Protein AF-A0A0B0D482-F1 (afdb_monomer_lite)

pLDDT: mean 84.82, std 7.69, range [61.62, 93.75]

Foldseek 3Di:
DVVVVVVVLQVLLQVLLVVLQVVCVVQPAPLNLVSQLLSLCSRPVRVNSNVLCVVPVRVCSVCVPDDPPDDPVNVVVSVVSQLVSLLSVLLVVLVVVLVVVVDDDPNHSVVSSVVSSVVSSLVSQLVSQLSRVCVVCVPCPSVSSSVVSND

Secondary structure (DSSP, 8-state):
-HHHHHHHHHHHHHHHHHHHHHHHHHS--SSTTHHHHHHHHHHHHTHHHHHHIIIIIHHHHH-TTS-----HHHHHHHHHHHHHHHHHHHHHHHHHHHHHHT--BTTBHHHHHHHHHHHHHHHHHHHHHHHHHGGG-GGGHHHHHHHHHH-

Structure (mmCIF, N/CA/C/O backbone):
data_AF-A0A0B0D482-F1
#
_entry.id   AF-A0A0B0D482-F1
#
loop_
_atom_site.group_PDB
_atom_site.id
_atom_site.type_symbol
_atom_site.label_atom_id
_atom_site.label_alt_id
_atom_site.label_comp_id
_atom_site.label_asym_id
_atom_site.label_entity_id
_atom_site.label_seq_id
_atom_site.pdbx_PDB_ins_code
_atom_site.Cartn_x
_atom_site.Cartn_y
_atom_site.Cartn_z
_atom_site.occupancy
_atom_site.B_iso_or_equiv
_atom_site.auth_seq_id
_atom_site.auth_comp_id
_atom_site.auth_asym_id
_atom_site.auth_atom_id
_atom_site.pdbx_PDB_model_num
ATOM 1 N N . MET A 1 1 ? 27.723 1.706 4.596 1.00 80.25 1 MET A N 1
ATOM 2 C CA . MET A 1 1 ? 26.946 2.684 5.393 1.00 80.25 1 MET A CA 1
ATOM 3 C C . MET A 1 1 ? 25.494 2.783 4.929 1.00 80.25 1 MET A C 1
ATOM 5 O O . MET A 1 1 ? 24.623 2.527 5.746 1.00 80.25 1 MET A O 1
ATOM 9 N N . LEU A 1 2 ? 25.215 3.056 3.644 1.00 88.81 2 LEU A N 1
ATOM 10 C CA . LEU A 1 2 ? 23.834 3.171 3.140 1.00 88.81 2 LEU A CA 1
ATOM 11 C C . LEU A 1 2 ? 23.007 1.892 3.331 1.00 88.81 2 LEU A C 1
ATOM 13 O O . LEU A 1 2 ? 21.885 1.973 3.807 1.00 88.81 2 LEU A O 1
ATOM 17 N N . ALA A 1 3 ? 23.587 0.716 3.065 1.00 89.81 3 ALA A N 1
ATOM 18 C CA . ALA A 1 3 ? 22.889 -0.554 3.269 1.00 89.81 3 ALA A CA 1
ATOM 19 C C . ALA A 1 3 ? 22.397 -0.727 4.718 1.00 89.81 3 ALA A C 1
ATOM 21 O O . ALA A 1 3 ? 21.252 -1.097 4.932 1.00 89.81 3 ALA A O 1
ATOM 22 N N . LEU A 1 4 ? 23.218 -0.393 5.719 1.00 92.12 4 LEU A N 1
ATOM 23 C CA . LEU A 1 4 ? 22.833 -0.514 7.129 1.00 92.12 4 LEU A CA 1
ATOM 24 C C . LEU A 1 4 ? 21.650 0.403 7.478 1.00 92.12 4 LEU A C 1
ATOM 26 O O . LEU A 1 4 ? 20.726 -0.021 8.164 1.00 92.12 4 LEU A O 1
ATOM 30 N N . ILE A 1 5 ? 21.642 1.625 6.939 1.00 90.56 5 ILE A N 1
ATOM 31 C CA . ILE A 1 5 ? 20.525 2.566 7.096 1.00 90.56 5 ILE A CA 1
ATOM 32 C C . ILE A 1 5 ? 19.261 2.007 6.430 1.00 90.56 5 ILE A C 1
ATOM 34 O O . ILE A 1 5 ? 18.196 2.025 7.045 1.00 90.56 5 ILE A O 1
ATOM 38 N N . SER A 1 6 ? 19.374 1.456 5.217 1.00 89.06 6 SER A N 1
ATOM 39 C CA . SER A 1 6 ? 18.251 0.822 4.517 1.00 89.06 6 SER A CA 1
ATOM 40 C C . SER A 1 6 ? 17.676 -0.354 5.307 1.00 89.06 6 SER A C 1
ATOM 42 O O . SER A 1 6 ? 16.465 -0.432 5.484 1.00 89.06 6 SER A O 1
ATOM 44 N N . TRP A 1 7 ? 18.524 -1.236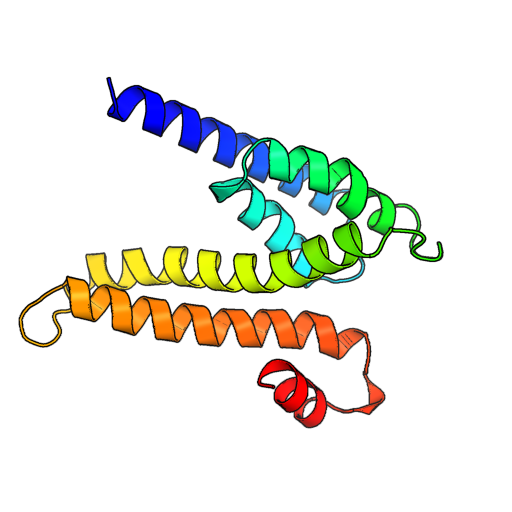 5.842 1.00 91.38 7 TRP A N 1
ATOM 45 C CA . TRP A 1 7 ? 18.093 -2.379 6.653 1.00 91.38 7 TRP A CA 1
ATOM 46 C C . TRP A 1 7 ? 17.370 -1.946 7.930 1.00 91.38 7 TRP A C 1
ATOM 48 O O . TRP A 1 7 ? 16.336 -2.522 8.270 1.00 91.38 7 TRP A O 1
ATOM 58 N N . ILE A 1 8 ? 17.867 -0.913 8.616 1.00 91.88 8 ILE A N 1
ATOM 59 C CA . ILE A 1 8 ? 17.205 -0.355 9.802 1.00 91.88 8 ILE A CA 1
ATOM 60 C C . ILE A 1 8 ? 15.843 0.238 9.427 1.00 91.88 8 ILE A C 1
ATOM 62 O O . ILE A 1 8 ? 14.845 -0.082 10.069 1.00 91.88 8 ILE A O 1
ATOM 66 N N . ALA A 1 9 ? 15.779 1.053 8.373 1.00 88.69 9 ALA A N 1
ATOM 67 C CA . ALA A 1 9 ? 14.537 1.683 7.930 1.00 88.69 9 ALA A CA 1
ATOM 68 C C . ALA A 1 9 ? 13.471 0.648 7.529 1.00 88.69 9 ALA A C 1
ATOM 70 O O . ALA A 1 9 ? 12.328 0.740 7.979 1.00 88.69 9 ALA A O 1
ATOM 71 N N . LEU A 1 10 ? 13.855 -0.376 6.757 1.00 89.69 10 LEU A N 1
ATOM 72 C CA . LEU A 1 10 ? 12.965 -1.473 6.364 1.00 89.69 10 LEU A CA 1
ATOM 73 C C . LEU A 1 10 ? 12.484 -2.275 7.575 1.00 89.69 10 LEU A C 1
ATOM 75 O O . LEU A 1 10 ? 11.300 -2.588 7.674 1.00 89.69 10 LEU A O 1
ATOM 79 N N . SER A 1 11 ? 13.381 -2.565 8.521 1.00 91.88 11 SER A N 1
ATOM 80 C CA . SER A 1 11 ? 13.031 -3.300 9.741 1.00 91.88 11 SER A CA 1
ATOM 81 C C . SER A 1 11 ? 12.027 -2.523 10.589 1.00 91.88 11 SER A C 1
ATOM 83 O O . SER A 1 11 ? 11.047 -3.097 11.058 1.00 91.88 11 SER A O 1
ATOM 85 N N . ILE A 1 12 ? 12.219 -1.210 10.745 1.00 93.00 12 ILE A N 1
ATOM 86 C CA . ILE A 1 12 ? 11.276 -0.345 11.466 1.00 93.00 12 ILE A CA 1
ATOM 87 C C . ILE A 1 12 ? 9.912 -0.342 10.768 1.00 93.00 12 ILE A C 1
ATOM 89 O O . ILE A 1 12 ? 8.896 -0.538 11.433 1.00 93.00 12 ILE A O 1
ATOM 93 N N . GLY A 1 13 ? 9.875 -0.166 9.442 1.00 90.50 13 GLY A N 1
ATOM 94 C CA . GLY A 1 13 ? 8.628 -0.198 8.671 1.00 90.50 13 GLY A CA 1
ATOM 95 C C . GLY A 1 13 ? 7.881 -1.526 8.818 1.00 90.50 13 GLY A C 1
ATOM 96 O O . GLY A 1 13 ? 6.677 -1.546 9.084 1.00 90.50 13 GLY A O 1
ATOM 97 N N . LEU A 1 14 ? 8.610 -2.643 8.745 1.00 92.12 14 LEU A N 1
ATOM 98 C CA . LEU A 1 14 ? 8.055 -3.981 8.927 1.00 92.12 14 LEU A CA 1
ATOM 99 C C . LEU A 1 14 ? 7.500 -4.179 10.344 1.00 92.12 14 LEU A C 1
ATOM 101 O O . LEU A 1 14 ? 6.375 -4.649 10.498 1.00 92.12 14 LEU A O 1
ATOM 105 N N . ILE A 1 15 ? 8.243 -3.769 11.375 1.00 93.75 15 ILE A N 1
ATOM 106 C CA . ILE A 1 15 ? 7.795 -3.845 12.772 1.00 93.75 15 ILE A CA 1
ATOM 107 C C . ILE A 1 15 ? 6.524 -3.013 12.969 1.00 93.75 15 ILE A C 1
ATOM 109 O O . ILE A 1 15 ? 5.554 -3.508 13.541 1.00 93.75 15 ILE A O 1
ATOM 113 N N . CYS A 1 16 ? 6.483 -1.777 12.460 1.00 92.12 16 CYS A N 1
ATOM 114 C CA . CYS A 1 16 ? 5.286 -0.938 12.527 1.00 92.12 16 CYS A CA 1
ATOM 115 C C . CYS A 1 16 ? 4.091 -1.597 11.827 1.00 92.12 16 CYS A C 1
ATOM 117 O O . CYS A 1 16 ? 2.998 -1.625 12.393 1.00 92.12 16 CYS A O 1
ATOM 119 N N . SER A 1 17 ? 4.299 -2.171 10.640 1.00 92.50 17 SER A N 1
ATOM 120 C CA . SER A 1 17 ? 3.264 -2.901 9.903 1.00 92.50 17 SER A CA 1
ATOM 121 C C . SER A 1 17 ? 2.730 -4.094 10.705 1.00 92.50 17 SER A C 1
ATOM 123 O O . SER A 1 17 ? 1.519 -4.227 10.868 1.00 92.50 17 SER A O 1
ATOM 125 N N . ILE A 1 18 ? 3.611 -4.904 11.303 1.00 93.56 18 ILE A N 1
ATOM 126 C CA . ILE A 1 18 ? 3.231 -6.055 12.137 1.00 93.56 18 ILE A CA 1
ATOM 127 C C . ILE A 1 18 ? 2.417 -5.614 13.359 1.00 93.56 18 ILE A C 1
ATOM 129 O O . ILE A 1 18 ? 1.388 -6.221 13.653 1.00 93.56 18 ILE A O 1
ATOM 133 N N . ILE A 1 19 ? 2.828 -4.548 14.055 1.00 92.88 19 ILE A N 1
ATOM 134 C CA . ILE A 1 19 ? 2.090 -4.034 15.221 1.00 92.88 19 ILE A CA 1
ATOM 135 C C . ILE A 1 19 ? 0.671 -3.622 14.817 1.00 92.88 19 ILE A C 1
ATOM 137 O O . ILE A 1 19 ? -0.291 -3.975 15.502 1.00 92.88 19 ILE A O 1
ATOM 141 N N . ILE A 1 20 ? 0.534 -2.912 13.694 1.00 92.00 20 ILE A N 1
ATOM 142 C CA . ILE A 1 20 ? -0.771 -2.510 13.162 1.00 92.00 20 ILE A CA 1
ATOM 143 C C . ILE A 1 20 ? -1.611 -3.743 12.813 1.00 92.00 20 ILE A C 1
ATOM 145 O O . ILE A 1 20 ? -2.774 -3.794 13.196 1.00 92.00 20 ILE A O 1
ATOM 149 N N . ILE A 1 21 ? -1.041 -4.751 12.142 1.00 92.81 21 ILE A N 1
ATOM 150 C CA . ILE A 1 21 ? -1.750 -5.996 11.791 1.00 92.81 21 ILE A CA 1
ATOM 151 C C . ILE A 1 21 ? -2.303 -6.678 13.045 1.00 92.81 21 ILE A C 1
ATOM 153 O O . ILE A 1 21 ? -3.483 -7.023 13.092 1.00 92.81 21 ILE A O 1
ATOM 157 N N . VAL A 1 22 ? -1.468 -6.855 14.073 1.00 92.31 22 VAL A N 1
ATOM 158 C CA . VAL A 1 22 ? -1.869 -7.521 15.320 1.00 92.31 22 VAL A CA 1
ATOM 159 C C . VAL A 1 22 ? -3.008 -6.768 16.010 1.00 92.31 22 VAL A C 1
ATOM 161 O O . VAL A 1 22 ? -3.952 -7.395 16.494 1.00 92.31 22 VAL A O 1
ATOM 164 N N . ASP A 1 23 ? -2.950 -5.435 16.044 1.00 90.88 23 ASP A N 1
ATOM 165 C CA . ASP A 1 23 ? -4.009 -4.622 16.648 1.00 90.88 23 ASP A CA 1
ATOM 166 C C . ASP A 1 23 ? -5.297 -4.645 15.808 1.00 90.88 23 ASP A C 1
ATOM 168 O O . ASP A 1 23 ? -6.377 -4.836 16.363 1.00 90.88 23 ASP A O 1
ATOM 172 N N . VAL A 1 24 ? -5.197 -4.559 14.477 1.00 90.44 24 VAL A N 1
ATOM 173 C CA . VAL A 1 24 ? -6.339 -4.627 13.547 1.00 90.44 24 VAL A CA 1
ATOM 174 C C . VAL A 1 24 ? -7.069 -5.970 13.632 1.00 90.44 24 VAL A C 1
ATOM 176 O O . VAL A 1 24 ? -8.297 -5.993 13.576 1.00 90.44 24 VAL A O 1
ATOM 179 N N . ILE A 1 25 ? -6.354 -7.088 13.806 1.00 88.44 25 ILE A N 1
ATOM 180 C CA . ILE A 1 25 ? -6.977 -8.413 13.978 1.00 88.44 25 ILE A CA 1
ATOM 181 C C . ILE A 1 25 ? -7.814 -8.465 15.265 1.00 88.44 25 ILE A C 1
ATOM 183 O O . ILE A 1 25 ? -8.879 -9.078 15.285 1.00 88.44 25 ILE A O 1
ATOM 187 N N . ARG A 1 26 ? -7.359 -7.805 16.338 1.00 85.94 26 ARG A N 1
ATOM 188 C CA . ARG A 1 26 ? -8.102 -7.715 17.608 1.00 85.94 26 ARG A CA 1
ATOM 189 C C . ARG A 1 26 ? -9.233 -6.687 17.559 1.00 85.94 26 ARG A C 1
ATOM 191 O O . ARG A 1 26 ? -10.220 -6.827 18.277 1.00 85.94 26 ARG A O 1
ATOM 198 N N . HIS A 1 27 ? -9.080 -5.657 16.735 1.00 84.88 27 HIS A N 1
ATOM 199 C CA . HIS A 1 27 ? -9.971 -4.507 16.642 1.00 84.88 27 HIS A CA 1
ATOM 200 C C . HIS A 1 27 ? -10.287 -4.191 15.166 1.00 84.88 27 HIS A C 1
ATOM 202 O O . HIS A 1 27 ? -9.803 -3.183 14.633 1.00 84.88 27 HIS A O 1
ATOM 208 N N . PRO A 1 28 ? -11.115 -5.009 14.487 1.00 81.44 28 PRO A N 1
ATOM 209 C CA . PRO A 1 28 ? -11.382 -4.852 13.059 1.00 81.44 28 PRO A CA 1
ATOM 210 C C . PRO A 1 28 ? -12.090 -3.529 12.745 1.00 81.44 28 PRO A C 1
ATOM 212 O O . PRO A 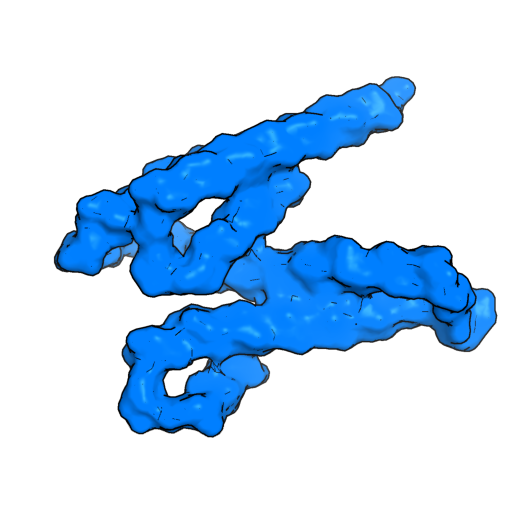1 28 ? -13.003 -3.106 13.447 1.00 81.44 28 PRO A O 1
ATOM 215 N N . GLN A 1 29 ? -11.681 -2.870 11.661 1.00 80.69 29 GLN A N 1
ATOM 216 C CA . GLN A 1 29 ? -12.262 -1.604 11.214 1.00 80.69 29 GLN A CA 1
ATOM 217 C C . GLN A 1 29 ? -13.600 -1.817 10.492 1.00 80.69 29 GLN A C 1
ATOM 219 O O . GLN A 1 29 ? -13.774 -2.784 9.748 1.00 80.69 29 GLN A O 1
ATOM 224 N N . MET A 1 30 ? -14.505 -0.839 10.612 1.00 74.94 30 MET A N 1
ATOM 225 C CA . MET A 1 30 ? -15.789 -0.812 9.890 1.00 74.94 30 MET A CA 1
ATOM 226 C C . MET A 1 30 ? -15.615 -0.866 8.366 1.00 74.94 30 MET A C 1
ATOM 228 O O . MET A 1 30 ? -16.342 -1.565 7.661 1.00 74.94 30 MET A O 1
ATOM 232 N N . MET A 1 31 ? -14.626 -0.137 7.842 1.00 75.81 31 MET A N 1
ATOM 233 C CA . MET A 1 31 ? -14.266 -0.197 6.426 1.00 75.81 31 MET A CA 1
ATOM 234 C C . MET A 1 31 ? -13.228 -1.299 6.241 1.00 75.81 31 MET A C 1
ATOM 236 O O . MET A 1 31 ? -12.053 -1.086 6.526 1.00 75.81 31 MET A O 1
ATOM 240 N N . LYS A 1 32 ? -13.652 -2.470 5.751 1.00 81.62 32 LYS A N 1
ATOM 241 C CA . LYS A 1 32 ? -12.790 -3.662 5.631 1.00 81.62 32 LYS A CA 1
ATOM 242 C C . LYS A 1 32 ? -11.477 -3.408 4.882 1.00 81.62 32 LYS A C 1
ATOM 244 O O . LYS A 1 32 ? -10.467 -3.995 5.243 1.00 81.62 32 LYS A O 1
ATOM 249 N N . VAL A 1 33 ? -11.462 -2.514 3.890 1.00 85.81 33 VAL A N 1
ATOM 250 C CA . VAL A 1 33 ? -10.230 -2.169 3.150 1.00 85.81 33 VAL A CA 1
ATOM 251 C C . VAL A 1 33 ? -9.184 -1.522 4.043 1.00 85.81 33 VAL A C 1
ATOM 253 O O . VAL A 1 33 ? -7.991 -1.757 3.892 1.00 85.81 33 VAL A O 1
ATOM 256 N N . MET A 1 34 ? -9.635 -0.748 5.024 1.00 87.31 34 MET A N 1
ATOM 257 C CA . MET A 1 34 ? -8.767 -0.040 5.948 1.00 87.31 34 MET A CA 1
ATOM 258 C C . MET A 1 34 ? -7.977 -1.010 6.847 1.00 87.31 34 MET A C 1
ATOM 260 O O . MET A 1 34 ? -6.898 -0.658 7.315 1.00 87.31 34 MET A O 1
ATOM 264 N N . ASN A 1 35 ? -8.448 -2.256 7.013 1.00 88.00 35 ASN A N 1
ATOM 265 C CA . ASN A 1 35 ? -7.678 -3.320 7.668 1.00 88.00 35 ASN A CA 1
ATOM 266 C C . ASN A 1 35 ? -6.409 -3.698 6.889 1.00 88.00 35 ASN A C 1
ATOM 268 O O . ASN A 1 35 ? -5.450 -4.151 7.500 1.00 88.00 35 ASN A O 1
ATOM 272 N N . PHE A 1 36 ? -6.398 -3.510 5.566 1.00 89.06 36 PHE A N 1
ATOM 273 C CA . PHE A 1 36 ? -5.237 -3.762 4.708 1.00 89.06 36 PHE A CA 1
ATOM 274 C C . PHE A 1 36 ? -4.394 -2.501 4.508 1.00 89.06 36 PHE A C 1
ATOM 276 O O . PHE A 1 36 ? -3.169 -2.553 4.587 1.00 89.06 36 PHE A O 1
ATOM 283 N N . VAL A 1 37 ? -5.043 -1.351 4.311 1.00 90.12 37 VAL A N 1
ATOM 284 C CA . VAL A 1 37 ? -4.364 -0.070 4.054 1.00 90.12 37 VAL A CA 1
ATOM 285 C C . VAL A 1 37 ? -3.489 0.364 5.229 1.00 90.12 37 VAL A C 1
ATOM 287 O O . VAL A 1 37 ? -2.361 0.797 5.011 1.00 90.12 37 VAL A O 1
ATOM 290 N N . TRP A 1 38 ? -3.960 0.236 6.476 1.00 91.12 38 TRP A N 1
ATOM 291 C CA . TRP A 1 38 ? -3.163 0.641 7.639 1.00 91.12 38 TRP A CA 1
ATOM 292 C C . TRP A 1 38 ? -1.827 -0.120 7.748 1.00 91.12 38 TRP A C 1
ATOM 294 O O . TRP A 1 38 ? -0.795 0.539 7.890 1.00 91.12 38 TRP A O 1
ATOM 304 N N . PRO A 1 39 ? -1.795 -1.465 7.639 1.00 91.44 39 PRO A N 1
ATOM 305 C CA . PRO A 1 39 ? -0.547 -2.220 7.542 1.00 91.44 39 PRO A CA 1
ATOM 306 C C . PRO A 1 39 ? 0.362 -1.804 6.387 1.00 91.44 39 PRO A C 1
ATOM 308 O O . PRO A 1 39 ? 1.568 -1.669 6.597 1.00 91.44 39 PRO A O 1
ATOM 311 N N . ILE A 1 40 ? -0.204 -1.591 5.192 1.00 91.56 40 ILE A N 1
ATOM 312 C CA . ILE A 1 40 ? 0.552 -1.190 3.994 1.00 91.56 40 ILE A CA 1
ATOM 313 C C . ILE A 1 40 ? 1.204 0.178 4.212 1.00 91.56 40 ILE A C 1
ATOM 315 O O . ILE A 1 40 ? 2.368 0.376 3.874 1.00 91.56 40 ILE A O 1
ATOM 319 N N . ASN A 1 41 ? 0.507 1.108 4.868 1.00 90.69 41 ASN A N 1
ATOM 320 C CA . ASN A 1 41 ? 1.079 2.406 5.218 1.00 90.69 41 ASN A CA 1
ATOM 321 C C . ASN A 1 41 ? 2.283 2.288 6.156 1.00 90.69 41 ASN A C 1
ATOM 323 O O . ASN A 1 41 ? 3.200 3.103 6.082 1.00 90.69 41 ASN A O 1
ATOM 327 N N . GLY A 1 42 ? 2.324 1.248 6.993 1.00 89.19 42 GLY A N 1
ATOM 328 C CA . GLY A 1 42 ? 3.489 0.928 7.815 1.00 89.19 42 GLY A CA 1
ATOM 329 C C . GLY A 1 42 ? 4.768 0.713 7.003 1.00 89.19 42 GLY A C 1
ATOM 330 O O . GLY A 1 42 ? 5.840 1.073 7.482 1.00 89.19 42 GLY A O 1
ATOM 331 N N . TRP A 1 43 ? 4.671 0.210 5.766 1.00 88.50 43 TRP A N 1
ATOM 332 C CA . TRP A 1 43 ? 5.840 -0.095 4.932 1.00 88.50 43 TRP A CA 1
ATOM 333 C C . TRP A 1 43 ? 6.641 1.149 4.555 1.00 88.50 43 TRP A C 1
ATOM 335 O O . TRP A 1 43 ? 7.867 1.087 4.528 1.00 88.50 43 TRP A O 1
ATOM 345 N N . PHE A 1 44 ? 5.966 2.274 4.301 1.00 84.56 44 PHE A N 1
ATOM 346 C CA . PHE A 1 44 ? 6.622 3.492 3.818 1.00 84.56 44 PHE A CA 1
ATOM 347 C C . PHE A 1 44 ? 6.608 4.649 4.826 1.00 84.56 44 PHE A C 1
ATOM 349 O O . PHE A 1 44 ? 7.567 5.412 4.886 1.00 84.56 44 PHE A O 1
ATOM 356 N N . PHE A 1 45 ? 5.567 4.776 5.659 1.00 85.88 45 PHE A N 1
ATOM 357 C CA . PHE A 1 45 ? 5.502 5.811 6.700 1.00 85.88 45 PHE A CA 1
ATOM 358 C C . PHE A 1 45 ? 6.093 5.363 8.046 1.00 85.88 45 PHE A C 1
ATOM 360 O O . PHE A 1 45 ? 6.310 6.203 8.925 1.00 85.88 45 PHE A O 1
ATOM 367 N N . GLY A 1 46 ? 6.332 4.060 8.241 1.00 89.25 46 GLY A N 1
ATOM 368 C CA . GLY A 1 46 ? 6.958 3.516 9.446 1.00 89.25 46 GLY A CA 1
ATOM 369 C C . GLY A 1 46 ? 6.294 4.007 10.746 1.00 89.25 46 GLY A C 1
ATOM 370 O O . GLY A 1 46 ? 5.081 3.836 10.909 1.00 89.25 46 GLY A O 1
ATOM 371 N N . PRO A 1 47 ? 7.031 4.654 11.673 1.00 88.44 47 PRO A N 1
ATOM 372 C CA . PRO A 1 47 ? 6.480 5.108 12.955 1.00 88.44 47 PRO A CA 1
ATOM 373 C C . PRO A 1 47 ? 5.332 6.119 12.826 1.00 88.44 47 PRO A C 1
ATOM 375 O O . PRO A 1 47 ? 4.434 6.151 13.669 1.00 88.44 47 PRO A O 1
ATOM 378 N N . ILE A 1 48 ? 5.320 6.928 11.760 1.00 89.19 48 ILE A N 1
ATOM 379 C CA . ILE A 1 48 ? 4.257 7.913 11.515 1.00 89.19 48 ILE A CA 1
ATOM 380 C C . ILE A 1 48 ? 2.938 7.196 11.190 1.00 89.19 48 ILE A C 1
ATOM 382 O O . ILE A 1 48 ? 1.873 7.618 11.653 1.00 89.19 48 ILE A O 1
ATOM 386 N N . ALA A 1 49 ? 2.997 6.071 10.466 1.00 88.19 49 ALA A N 1
ATOM 387 C CA . ALA A 1 49 ? 1.826 5.228 10.211 1.00 88.19 49 ALA A CA 1
ATOM 388 C C . ALA A 1 49 ? 1.246 4.687 11.518 1.00 88.19 49 ALA A C 1
ATOM 390 O O . ALA A 1 49 ? 0.036 4.705 11.720 1.00 88.19 49 ALA A O 1
ATOM 391 N N . LEU A 1 50 ? 2.115 4.255 12.434 1.00 89.56 50 LEU A N 1
ATOM 392 C CA . LEU A 1 50 ? 1.702 3.719 13.725 1.00 89.56 50 LEU A CA 1
ATOM 393 C C . LEU A 1 50 ? 1.013 4.789 14.586 1.00 89.56 50 LEU A C 1
ATOM 395 O O . LEU A 1 50 ? -0.048 4.548 15.163 1.00 89.56 50 LEU A O 1
ATOM 399 N N . TRP A 1 51 ? 1.580 5.996 14.636 1.00 90.69 51 TRP A N 1
ATOM 400 C CA . TRP A 1 51 ? 0.989 7.117 15.368 1.00 90.69 51 TRP A CA 1
ATOM 401 C C . TRP A 1 51 ? -0.369 7.532 14.792 1.00 90.69 51 TRP A C 1
ATOM 403 O O . TRP A 1 51 ? -1.348 7.664 15.532 1.00 90.69 51 TRP A O 1
ATOM 413 N N . THR A 1 52 ? -0.459 7.691 13.468 1.00 88.75 52 THR A N 1
ATOM 414 C CA . THR A 1 52 ? -1.725 8.027 12.794 1.00 88.75 52 THR A CA 1
ATOM 415 C C . THR A 1 52 ? -2.760 6.908 12.933 1.00 88.75 52 THR A C 1
ATOM 417 O O . THR A 1 52 ? -3.942 7.197 13.133 1.00 88.75 52 THR A O 1
ATOM 420 N N . TYR A 1 53 ? -2.336 5.642 12.939 1.00 89.19 53 TYR A N 1
ATOM 421 C CA . TYR A 1 53 ? -3.200 4.496 13.208 1.00 89.19 53 TYR A CA 1
ATOM 422 C C . TYR A 1 53 ? -3.800 4.558 14.614 1.00 89.19 53 TYR A C 1
ATOM 424 O O . TYR A 1 53 ? -5.019 4.500 14.756 1.00 89.19 53 TYR A O 1
ATOM 432 N N . PHE A 1 54 ? -2.999 4.741 15.664 1.00 86.75 54 PHE A N 1
ATOM 433 C CA . PHE A 1 54 ? -3.547 4.800 17.023 1.00 86.75 54 PHE A CA 1
ATOM 434 C C . PHE A 1 54 ? -4.401 6.047 17.265 1.00 86.75 54 PHE A C 1
ATOM 436 O O . PHE A 1 54 ? -5.417 5.967 17.957 1.00 86.75 54 PHE A O 1
ATOM 443 N N . LYS A 1 55 ? -4.030 7.183 16.663 1.00 85.31 55 LYS A N 1
ATOM 444 C CA . LYS A 1 55 ? -4.757 8.446 16.814 1.00 85.31 55 LYS A CA 1
ATOM 445 C C . LYS A 1 55 ? -6.075 8.471 16.044 1.00 85.31 55 LYS A C 1
ATOM 447 O O . LYS A 1 55 ? -7.048 9.026 16.536 1.00 85.31 55 LYS A O 1
ATOM 452 N N . TRP A 1 56 ? -6.120 7.912 14.836 1.00 83.81 56 TRP A N 1
ATOM 453 C CA . TRP A 1 56 ? -7.268 8.039 13.930 1.00 83.81 56 TRP A CA 1
ATOM 454 C C . TRP A 1 56 ? -7.836 6.686 13.483 1.00 83.81 56 TRP A C 1
ATOM 456 O O . TRP A 1 56 ? -9.048 6.545 13.357 1.00 83.81 56 TRP A O 1
ATOM 466 N N . GLY A 1 57 ? -7.023 5.664 13.249 1.00 78.31 57 GLY A N 1
ATOM 467 C CA . GLY A 1 57 ? -7.509 4.327 12.886 1.00 78.31 57 GLY A CA 1
ATOM 468 C C . GLY A 1 57 ? -8.243 3.629 14.035 1.00 78.31 57 GLY A C 1
ATOM 469 O O . GLY A 1 57 ? -9.425 3.305 13.932 1.00 78.31 57 GLY A O 1
ATOM 470 N N . ARG A 1 58 ? -7.572 3.439 15.173 1.00 78.62 58 ARG A N 1
ATOM 471 C CA . ARG A 1 58 ? -8.070 2.633 16.298 1.00 78.62 58 ARG A CA 1
ATOM 472 C C . ARG A 1 58 ? -9.319 3.210 16.967 1.00 78.62 58 ARG A C 1
ATOM 474 O O . ARG A 1 58 ? -10.214 2.450 17.329 1.00 78.62 58 ARG A O 1
ATOM 481 N N . LEU A 1 59 ? -9.423 4.539 17.080 1.00 66.94 59 LEU A N 1
ATOM 482 C CA . LEU A 1 59 ? -10.600 5.199 17.666 1.00 66.94 59 LEU A CA 1
ATOM 483 C C . LEU A 1 59 ? -11.903 4.820 16.947 1.00 66.94 59 LEU A C 1
ATOM 485 O O . LEU A 1 59 ? -12.919 4.638 17.607 1.00 66.94 59 LEU A O 1
ATOM 489 N N . LYS A 1 60 ? -11.861 4.645 15.619 1.00 66.00 60 LYS A N 1
ATOM 490 C CA . LYS A 1 60 ? -13.047 4.287 14.826 1.00 66.00 60 LYS A CA 1
ATOM 491 C C . LYS A 1 60 ? -13.462 2.825 14.996 1.00 66.00 60 LYS A C 1
ATOM 493 O O . LYS A 1 60 ? -14.612 2.509 14.755 1.00 66.00 60 LYS A O 1
ATOM 498 N N . SER A 1 61 ? -12.538 1.948 15.387 1.00 61.62 61 SER A N 1
ATOM 499 C CA . SER A 1 61 ? -12.825 0.527 15.626 1.00 61.62 61 SER A CA 1
ATOM 500 C C . SER A 1 61 ? -13.437 0.275 17.007 1.00 61.62 61 SER A C 1
ATOM 502 O O . SER A 1 61 ? -14.258 -0.622 17.177 1.00 61.62 61 SER A O 1
ATOM 504 N N . LYS A 1 62 ? -13.075 1.095 18.004 1.00 64.75 62 LYS A N 1
ATOM 505 C CA . LYS A 1 62 ? -13.601 0.965 19.370 1.00 64.75 62 LYS A CA 1
ATOM 506 C C . LYS A 1 62 ? -15.020 1.519 19.529 1.00 64.75 62 LYS A C 1
ATOM 508 O O . LYS A 1 62 ? -15.761 1.016 20.364 1.00 64.75 62 LYS A O 1
ATOM 513 N N . ASP A 1 63 ? -15.369 2.561 18.780 1.00 65.69 63 ASP A N 1
ATOM 514 C CA . ASP A 1 63 ? -16.604 3.324 18.975 1.00 65.69 63 ASP A CA 1
ATOM 515 C C . ASP A 1 63 ? -17.250 3.617 17.614 1.00 65.69 63 ASP A C 1
ATOM 517 O O . ASP A 1 63 ? -17.017 4.653 16.989 1.00 65.69 63 ASP A O 1
ATOM 521 N N . ASN A 1 64 ? -17.987 2.624 17.109 1.00 62.28 64 ASN A N 1
ATOM 522 C CA . ASN A 1 64 ? -18.522 2.617 15.744 1.00 62.28 64 ASN A CA 1
ATOM 523 C C . ASN A 1 64 ? -19.671 3.618 15.532 1.00 62.28 64 ASN A C 1
ATOM 525 O O . ASN A 1 64 ? -19.950 3.973 14.388 1.00 62.28 64 ASN A O 1
ATOM 529 N N . GLU A 1 65 ? -20.323 4.062 16.610 1.00 64.88 65 GLU A N 1
ATOM 530 C CA . GLU A 1 65 ? -21.459 4.996 16.576 1.00 64.88 65 GLU A CA 1
ATOM 531 C C . GLU A 1 65 ? -21.047 6.448 16.844 1.00 64.88 65 GLU A C 1
ATOM 533 O O . GLU A 1 65 ? -21.856 7.363 16.696 1.00 64.88 65 GLU A O 1
ATOM 538 N N . ARG A 1 66 ? -19.782 6.693 17.205 1.00 66.88 66 ARG A N 1
ATOM 539 C CA . ARG A 1 66 ? -19.303 8.048 17.467 1.00 66.88 66 ARG A CA 1
ATOM 540 C C . ARG A 1 66 ? -19.218 8.856 16.177 1.00 66.88 66 ARG A C 1
ATOM 542 O O . ARG A 1 66 ? -18.541 8.461 15.223 1.00 66.88 66 ARG A O 1
ATOM 549 N N . GLU A 1 67 ? -19.836 10.033 16.179 1.00 65.88 67 GLU A N 1
ATOM 550 C CA . GLU A 1 67 ? -19.670 10.995 15.095 1.00 65.88 67 GLU A CA 1
ATOM 551 C C . GLU A 1 67 ? -18.192 11.368 14.910 1.00 65.88 67 GLU A C 1
ATOM 553 O O . GLU A 1 67 ? -17.444 11.617 15.861 1.00 65.88 67 GLU A O 1
ATOM 558 N N . ASP A 1 68 ? -17.750 11.400 13.650 1.00 70.75 68 ASP A N 1
ATOM 559 C CA . ASP A 1 68 ? -16.361 11.698 13.318 1.00 70.75 68 ASP A CA 1
ATOM 560 C C . ASP A 1 68 ? -16.064 13.200 13.466 1.00 70.75 68 ASP A C 1
ATOM 562 O O . ASP A 1 68 ? -16.136 13.972 12.502 1.00 70.75 68 ASP A O 1
ATOM 566 N N . HIS A 1 69 ? -15.684 13.608 14.679 1.00 73.75 69 HIS A N 1
ATOM 567 C CA . HIS A 1 69 ? -15.261 14.973 15.017 1.00 73.75 69 HIS A CA 1
ATOM 568 C C . HIS A 1 69 ? -13.831 15.317 14.568 1.00 73.75 69 HIS A C 1
ATOM 570 O O . HIS A 1 69 ? -13.276 16.333 14.983 1.00 73.75 69 HIS A O 1
ATOM 576 N N . ARG A 1 70 ? -13.198 14.494 13.722 1.00 77.06 70 ARG A N 1
ATOM 577 C CA . ARG A 1 70 ? -11.890 14.835 13.153 1.00 77.06 70 ARG A CA 1
ATOM 578 C C . ARG A 1 70 ? -11.954 16.129 12.357 1.00 77.06 70 ARG A C 1
ATOM 580 O O . ARG A 1 70 ? -12.841 16.325 11.519 1.00 77.06 70 ARG A O 1
ATOM 587 N N . GLU A 1 71 ? -10.930 16.951 12.546 1.00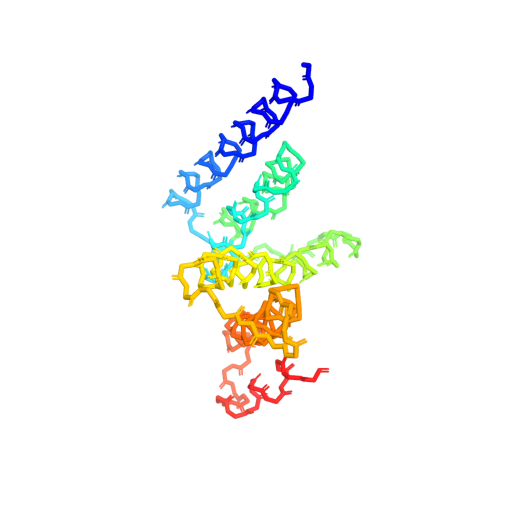 83.88 71 GLU A N 1
ATOM 588 C CA . GLU A 1 71 ? -10.676 18.093 11.681 1.00 83.88 71 GLU A CA 1
ATOM 589 C C . GLU A 1 71 ? -10.463 17.634 10.230 1.00 83.88 71 GLU A C 1
ATOM 591 O O . GLU A 1 71 ? -9.976 16.528 9.961 1.00 83.88 71 GLU A O 1
ATOM 596 N N . ARG A 1 72 ? -10.798 18.510 9.275 1.00 85.44 72 ARG A N 1
ATOM 597 C CA . ARG A 1 72 ? -10.627 18.258 7.835 1.00 85.44 72 ARG A CA 1
ATOM 598 C C . ARG A 1 72 ? -9.278 17.626 7.443 1.00 85.44 72 ARG A C 1
ATOM 600 O O . ARG A 1 72 ? -9.332 16.656 6.689 1.00 85.44 72 ARG A O 1
ATOM 607 N N . PRO A 1 73 ? -8.099 18.073 7.928 1.00 86.62 73 PRO A N 1
ATOM 608 C CA . PRO A 1 73 ? -6.821 17.467 7.540 1.00 86.62 73 PRO A CA 1
ATOM 609 C C . PRO A 1 73 ? -6.731 15.971 7.862 1.00 86.62 73 PRO A C 1
ATOM 611 O O . PRO A 1 73 ? -6.239 15.199 7.044 1.00 86.62 73 PRO A O 1
ATOM 614 N N . ALA A 1 74 ? -7.258 15.533 9.006 1.00 85.06 74 ALA A N 1
ATOM 615 C CA . ALA A 1 74 ? -7.243 14.122 9.383 1.00 85.06 74 ALA A CA 1
ATOM 616 C C . ALA A 1 74 ? -8.167 13.277 8.488 1.00 85.06 74 ALA A C 1
ATOM 618 O O . ALA A 1 74 ? -7.826 12.149 8.132 1.00 85.06 74 ALA A O 1
ATOM 619 N N . LYS A 1 75 ? -9.318 13.829 8.080 1.00 85.06 75 LYS A N 1
ATOM 620 C CA . LYS A 1 75 ? -10.237 13.168 7.137 1.00 85.06 75 LYS A CA 1
ATOM 621 C C . LYS A 1 75 ? -9.606 13.020 5.755 1.00 85.06 75 LYS A C 1
ATOM 623 O O . LYS A 1 75 ? -9.643 11.932 5.185 1.00 85.06 75 LYS A O 1
ATOM 628 N N . VAL A 1 76 ? -8.978 14.086 5.254 1.00 87.44 76 VAL A N 1
ATOM 629 C CA . VAL A 1 76 ? -8.250 14.064 3.977 1.00 87.44 76 VAL A CA 1
ATOM 630 C C . VAL A 1 76 ? -7.108 13.053 4.035 1.00 87.44 76 VAL A C 1
ATOM 632 O O . VAL A 1 76 ? -7.006 12.221 3.145 1.00 87.44 76 VAL A O 1
ATOM 635 N N . PHE A 1 77 ? -6.316 13.040 5.110 1.00 88.50 77 PHE A N 1
ATOM 636 C CA . PHE A 1 77 ? -5.215 12.089 5.264 1.00 88.50 77 PHE A CA 1
ATOM 637 C C . PHE A 1 77 ? -5.678 10.631 5.177 1.00 88.50 77 PHE A C 1
ATOM 639 O O . PHE A 1 77 ? -5.109 9.849 4.418 1.00 88.50 77 PHE A O 1
ATOM 646 N N . VAL A 1 78 ? -6.724 10.261 5.924 1.00 84.81 78 VAL A N 1
ATOM 647 C CA . VAL A 1 78 ? -7.255 8.887 5.912 1.00 84.81 78 VAL A CA 1
ATOM 648 C C . VAL A 1 78 ? -7.853 8.539 4.546 1.00 84.81 78 VAL A C 1
ATOM 650 O O . VAL A 1 78 ? -7.696 7.410 4.087 1.00 84.81 78 VAL A O 1
ATOM 653 N N . SER A 1 79 ? -8.487 9.503 3.873 1.00 83.69 79 SER A N 1
ATOM 654 C CA . SER A 1 79 ? -9.000 9.314 2.513 1.00 83.69 79 SER A CA 1
ATOM 655 C C . SER A 1 79 ? -7.872 9.078 1.504 1.00 83.69 79 SER A C 1
ATOM 657 O O . SER A 1 79 ? -7.944 8.139 0.721 1.00 83.69 79 SER A O 1
ATOM 659 N N . THR A 1 80 ? -6.813 9.887 1.526 1.00 87.50 80 THR A N 1
ATOM 660 C CA . THR A 1 80 ? -5.682 9.767 0.590 1.00 87.50 80 THR A CA 1
ATOM 661 C C . THR A 1 80 ? -4.841 8.521 0.861 1.00 87.50 80 THR A C 1
ATOM 663 O O . THR A 1 80 ? -4.355 7.884 -0.070 1.00 87.50 80 THR A O 1
ATOM 666 N N . SER A 1 81 ? -4.714 8.136 2.133 1.00 88.50 81 SER A N 1
ATOM 6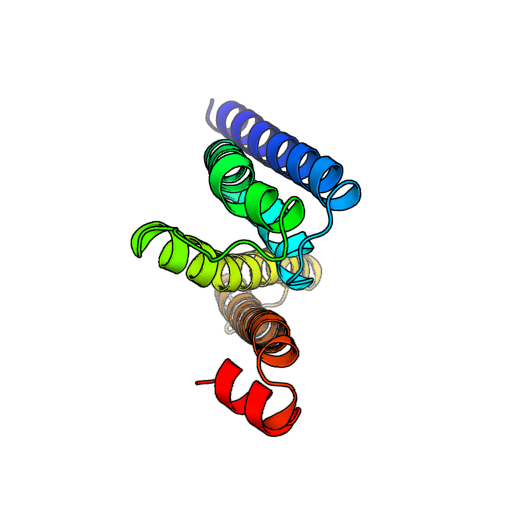67 C CA . SER A 1 81 ? -4.006 6.928 2.575 1.00 88.50 81 SER A CA 1
ATOM 668 C C . SER A 1 81 ? -4.508 5.662 1.888 1.00 88.50 81 SER A C 1
ATOM 670 O O . SER A 1 81 ? -3.743 4.738 1.642 1.00 88.50 81 SER A O 1
ATOM 672 N N . HIS A 1 82 ? -5.795 5.620 1.563 1.00 84.44 82 HIS A N 1
ATOM 673 C CA . HIS A 1 82 ? -6.422 4.491 0.898 1.00 84.44 82 HIS A CA 1
ATOM 674 C C . HIS A 1 82 ? -5.946 4.307 -0.547 1.00 84.44 82 HIS A C 1
ATOM 676 O O . HIS A 1 82 ? -5.561 3.203 -0.929 1.00 84.44 82 HIS A O 1
ATOM 682 N N . CYS A 1 83 ? -5.888 5.397 -1.317 1.00 85.75 83 CYS A N 1
ATOM 683 C CA . CYS A 1 83 ? -5.328 5.383 -2.668 1.00 85.75 83 CYS A CA 1
ATOM 684 C C . CYS A 1 83 ? -3.821 5.106 -2.641 1.00 85.75 83 CYS A C 1
ATOM 686 O O . CYS A 1 83 ? -3.337 4.298 -3.428 1.00 85.75 83 CYS A O 1
ATOM 688 N N . ALA A 1 84 ? -3.096 5.718 -1.696 1.00 88.69 84 ALA A N 1
ATOM 689 C CA . ALA A 1 84 ? -1.669 5.464 -1.507 1.00 88.69 84 ALA A CA 1
ATOM 690 C C . ALA A 1 84 ? -1.393 3.980 -1.211 1.00 88.69 84 ALA A C 1
ATOM 692 O O . ALA A 1 84 ? -0.479 3.402 -1.789 1.00 88.69 84 ALA A O 1
ATOM 693 N N . GLY A 1 85 ? -2.225 3.340 -0.382 1.00 89.12 85 GLY A N 1
ATOM 694 C CA . GLY A 1 85 ? -2.144 1.904 -0.122 1.00 89.12 85 GLY A CA 1
ATOM 695 C C . GLY A 1 85 ? -2.339 1.054 -1.381 1.00 89.12 85 GLY A C 1
ATOM 696 O O . GLY A 1 85 ? -1.609 0.085 -1.569 1.00 89.12 85 GLY A O 1
ATOM 697 N N . GLY A 1 86 ? -3.275 1.432 -2.260 1.00 89.31 86 GLY A N 1
ATOM 698 C CA . GLY A 1 86 ? -3.497 0.761 -3.545 1.00 89.31 86 GLY A CA 1
ATOM 699 C C . GLY A 1 86 ? -2.291 0.854 -4.485 1.00 89.31 86 GLY A C 1
ATOM 700 O O . GLY A 1 86 ? -1.882 -0.162 -5.044 1.00 89.31 86 GLY A O 1
ATOM 701 N N . CYS A 1 87 ? -1.676 2.036 -4.601 1.00 89.62 87 CYS A N 1
ATOM 702 C CA . CYS A 1 87 ? -0.463 2.222 -5.403 1.00 89.62 87 CYS A CA 1
ATOM 703 C C . CYS A 1 87 ? 0.713 1.408 -4.852 1.00 89.62 87 CYS A C 1
ATOM 705 O O . CYS A 1 87 ? 1.300 0.621 -5.585 1.00 89.62 87 CYS A O 1
ATOM 707 N N . THR A 1 88 ? 0.989 1.510 -3.548 1.00 91.38 88 THR A N 1
ATOM 708 C CA . THR A 1 88 ? 2.067 0.746 -2.897 1.00 91.38 88 THR A CA 1
ATOM 709 C C . THR A 1 88 ? 1.872 -0.762 -3.054 1.00 91.38 88 THR A C 1
ATOM 711 O O . THR A 1 88 ? 2.838 -1.499 -3.233 1.00 91.38 88 THR A O 1
ATOM 714 N N . PHE A 1 89 ? 0.626 -1.244 -3.003 1.00 91.12 89 PHE A N 1
ATOM 715 C CA . PHE A 1 89 ? 0.329 -2.652 -3.254 1.00 91.12 89 PHE A CA 1
ATOM 716 C C . PHE A 1 89 ? 0.568 -3.038 -4.720 1.00 91.12 89 PHE A C 1
ATOM 718 O O . PHE A 1 89 ? 1.107 -4.109 -4.990 1.00 91.12 89 PHE A O 1
ATOM 725 N N . GLY A 1 90 ? 0.216 -2.152 -5.657 1.00 91.69 90 GLY A N 1
ATOM 726 C CA . GLY A 1 90 ? 0.535 -2.300 -7.075 1.00 91.69 90 GLY A CA 1
ATOM 727 C C . GLY A 1 90 ? 2.031 -2.430 -7.328 1.00 91.69 90 GLY A C 1
ATOM 728 O O . GLY A 1 90 ? 2.431 -3.373 -8.002 1.00 91.69 90 GLY A O 1
ATOM 729 N N . ASP A 1 91 ? 2.851 -1.579 -6.716 1.00 90.88 91 ASP A N 1
ATOM 730 C CA . ASP A 1 91 ? 4.312 -1.635 -6.849 1.00 90.88 91 ASP A CA 1
ATOM 731 C C . ASP A 1 91 ? 4.887 -2.904 -6.205 1.00 90.88 91 ASP A C 1
ATOM 733 O O . ASP A 1 91 ? 5.719 -3.595 -6.795 1.00 90.88 91 ASP A O 1
ATOM 737 N N . ALA A 1 92 ? 4.392 -3.271 -5.019 1.00 91.38 92 ALA A N 1
ATOM 738 C CA . ALA A 1 92 ? 4.823 -4.475 -4.313 1.00 91.38 92 ALA A CA 1
ATOM 739 C C . ALA A 1 92 ? 4.560 -5.765 -5.108 1.00 91.38 92 ALA A C 1
ATOM 741 O O . ALA A 1 92 ? 5.306 -6.733 -4.966 1.00 91.38 92 ALA A O 1
ATOM 742 N N . VAL A 1 93 ? 3.518 -5.782 -5.945 1.00 92.06 93 VAL A N 1
ATOM 743 C CA . VAL A 1 93 ? 3.197 -6.902 -6.841 1.00 92.06 93 VAL A CA 1
ATOM 744 C C . VAL A 1 93 ? 3.883 -6.748 -8.206 1.00 92.06 93 VAL A C 1
ATOM 746 O O . VAL A 1 93 ? 4.362 -7.733 -8.765 1.00 92.06 93 VAL A O 1
ATOM 749 N N . GLY A 1 94 ? 3.970 -5.529 -8.738 1.00 91.06 94 GLY A N 1
ATOM 750 C CA . GLY A 1 94 ? 4.509 -5.227 -10.065 1.00 91.06 94 GLY A CA 1
ATOM 751 C C . GLY A 1 94 ? 6.017 -5.412 -10.175 1.00 91.06 94 GLY A C 1
ATOM 752 O O . GLY A 1 94 ? 6.479 -6.034 -11.135 1.00 91.06 94 GLY A O 1
ATOM 753 N N . VAL A 1 95 ? 6.780 -4.967 -9.170 1.00 90.88 95 VAL A N 1
ATOM 754 C CA . VAL A 1 95 ? 8.247 -5.084 -9.165 1.00 90.88 95 VAL A CA 1
ATOM 755 C C . VAL A 1 95 ? 8.691 -6.553 -9.284 1.00 90.88 95 VAL A C 1
ATOM 757 O O . VAL A 1 95 ? 9.475 -6.852 -10.191 1.00 90.88 95 VAL A O 1
ATOM 760 N N . PRO A 1 96 ? 8.188 -7.506 -8.463 1.00 90.56 96 PRO A N 1
ATOM 761 C CA . PRO A 1 96 ? 8.521 -8.921 -8.624 1.00 90.56 96 PRO A CA 1
ATOM 762 C C . PRO A 1 96 ? 8.083 -9.508 -9.966 1.00 90.56 96 PRO A C 1
ATOM 764 O O . PRO A 1 96 ? 8.809 -10.324 -10.526 1.00 90.56 96 PRO A O 1
ATOM 767 N N . ILE A 1 97 ? 6.923 -9.105 -10.499 1.00 90.06 97 ILE A N 1
ATOM 768 C CA . ILE A 1 97 ? 6.434 -9.604 -11.792 1.00 90.06 97 ILE A CA 1
ATOM 769 C C . ILE A 1 97 ? 7.427 -9.260 -12.898 1.00 90.06 97 ILE A C 1
ATOM 771 O O . ILE A 1 97 ? 7.846 -10.152 -13.635 1.00 90.06 97 ILE A O 1
ATOM 775 N N . VAL A 1 98 ? 7.839 -7.997 -13.007 1.00 89.25 98 VAL A N 1
ATOM 776 C CA . VAL A 1 98 ? 8.782 -7.570 -14.052 1.00 89.25 98 VAL A CA 1
ATOM 777 C C . VAL A 1 98 ? 10.164 -8.185 -13.827 1.00 89.25 98 VAL A C 1
ATOM 779 O O . VAL A 1 98 ? 10.775 -8.672 -14.778 1.00 89.25 98 VAL A O 1
ATOM 782 N N . ALA A 1 99 ? 10.620 -8.255 -12.573 1.00 88.56 99 ALA A N 1
ATOM 783 C CA . ALA A 1 99 ? 11.911 -8.846 -12.230 1.00 88.56 99 ALA A CA 1
ATOM 784 C C . ALA A 1 99 ? 11.999 -10.348 -12.564 1.00 88.56 99 ALA A C 1
ATOM 786 O O . ALA A 1 99 ? 13.020 -10.800 -13.075 1.00 88.56 99 ALA A O 1
ATOM 787 N N . LEU A 1 100 ? 10.941 -11.125 -12.301 1.00 89.25 100 LEU A N 1
ATOM 788 C CA . LEU A 1 100 ? 10.917 -12.572 -12.553 1.00 89.25 100 LEU A CA 1
ATOM 789 C C . LEU A 1 100 ? 10.689 -12.918 -14.026 1.00 89.25 100 LEU A C 1
ATOM 791 O O . LEU A 1 100 ? 11.225 -13.907 -14.518 1.00 89.25 100 LEU A O 1
ATOM 795 N N . THR A 1 101 ? 9.881 -12.126 -14.729 1.00 87.06 101 THR A N 1
ATOM 796 C CA . THR A 1 101 ? 9.567 -12.368 -16.145 1.00 87.06 101 THR A CA 1
ATOM 797 C C . THR A 1 101 ? 10.647 -11.849 -17.089 1.00 87.06 101 THR A C 1
ATOM 799 O O . THR A 1 101 ? 10.676 -12.250 -18.250 1.00 87.06 101 THR A O 1
ATOM 802 N N . GLY A 1 102 ? 11.526 -10.955 -16.619 1.00 82.00 102 GLY A N 1
ATOM 803 C CA . GLY A 1 102 ? 12.531 -10.307 -17.463 1.00 82.00 102 GLY A CA 1
ATOM 804 C C . GLY A 1 102 ? 11.906 -9.472 -18.582 1.00 82.00 102 GLY A C 1
ATOM 805 O O . GLY A 1 102 ? 12.525 -9.289 -19.632 1.00 82.00 102 GLY A O 1
ATOM 806 N N . LEU A 1 103 ? 10.665 -9.008 -18.387 1.00 82.44 103 LEU A N 1
ATOM 807 C CA . LEU A 1 103 ? 9.935 -8.234 -19.383 1.00 82.44 103 LEU A CA 1
ATOM 808 C C . LEU A 1 103 ? 10.747 -6.999 -19.774 1.00 82.44 103 LEU A C 1
ATOM 810 O O . LEU A 1 103 ? 11.198 -6.218 -18.937 1.00 82.44 103 LEU A O 1
ATOM 814 N N . THR A 1 104 ? 10.913 -6.819 -21.077 1.00 84.81 104 THR A N 1
ATOM 815 C CA . THR A 1 104 ? 11.552 -5.644 -21.658 1.00 84.81 104 THR A CA 1
ATOM 816 C C . THR A 1 104 ? 10.595 -5.028 -22.660 1.00 84.81 104 THR A C 1
ATOM 818 O O . THR A 1 104 ? 10.031 -5.713 -23.511 1.00 84.81 104 THR A O 1
ATOM 821 N N . ILE A 1 105 ? 10.388 -3.720 -22.548 1.00 80.94 105 ILE A N 1
ATOM 822 C CA . ILE A 1 105 ? 9.599 -2.949 -23.507 1.00 80.94 105 ILE A CA 1
ATOM 823 C C . ILE A 1 105 ? 10.569 -1.992 -24.187 1.00 80.94 105 ILE A C 1
ATOM 825 O O . ILE A 1 105 ? 11.320 -1.285 -23.516 1.00 80.94 105 ILE A O 1
ATOM 829 N N . ALA A 1 106 ? 10.604 -2.018 -25.521 1.00 79.62 106 ALA A N 1
ATOM 830 C CA . ALA A 1 106 ? 11.559 -1.245 -26.321 1.00 79.62 106 ALA A CA 1
ATOM 831 C C . ALA A 1 106 ? 13.035 -1.468 -25.910 1.00 79.62 106 ALA A C 1
ATOM 833 O O . ALA A 1 106 ? 13.843 -0.543 -25.918 1.00 79.62 106 ALA A O 1
ATOM 834 N N . GLY A 1 107 ? 13.382 -2.700 -25.518 1.00 80.88 107 GLY A N 1
ATOM 835 C CA . GLY A 1 107 ? 14.748 -3.080 -25.138 1.00 80.88 107 GLY A CA 1
ATOM 836 C C . GLY A 1 107 ? 15.187 -2.641 -23.737 1.00 80.88 107 GLY A C 1
ATOM 837 O O . GLY A 1 107 ? 16.338 -2.870 -23.379 1.00 80.88 107 GLY A O 1
ATOM 838 N N . SER A 1 108 ? 14.301 -2.046 -22.928 1.00 85.75 108 SER A N 1
ATOM 839 C CA . SER A 1 108 ? 14.611 -1.643 -21.552 1.00 85.75 108 SER A CA 1
ATOM 840 C C . SER A 1 108 ? 13.629 -2.240 -20.546 1.00 85.75 108 SER A C 1
ATOM 842 O O . SER A 1 108 ? 12.413 -2.273 -20.753 1.00 85.75 108 SER A O 1
ATOM 844 N N . THR A 1 109 ? 14.177 -2.711 -19.427 1.00 86.38 109 THR A N 1
ATOM 845 C CA . THR A 1 109 ? 13.414 -3.217 -18.280 1.00 86.38 109 THR A CA 1
ATOM 846 C C . THR A 1 109 ? 12.682 -2.091 -17.551 1.00 86.38 109 THR A C 1
ATOM 848 O O . THR A 1 109 ? 11.612 -2.316 -16.995 1.00 86.38 109 THR A O 1
ATOM 851 N N . LEU A 1 110 ? 13.189 -0.854 -17.608 1.00 86.31 110 LEU A N 1
ATOM 852 C CA . LEU A 1 110 ? 12.569 0.298 -16.943 1.00 86.31 110 LEU A CA 1
ATOM 853 C C . LEU A 1 110 ? 11.186 0.621 -17.517 1.00 86.31 110 LEU A C 1
ATOM 855 O O . LEU A 1 110 ? 10.257 0.894 -16.763 1.00 86.31 110 LEU A O 1
ATOM 859 N N . PHE A 1 111 ? 11.016 0.538 -18.840 1.00 87.38 111 PHE A N 1
ATOM 860 C CA . PHE A 1 111 ? 9.700 0.754 -19.451 1.00 87.38 111 PHE A CA 1
ATOM 861 C C . PHE A 1 111 ? 8.704 -0.344 -19.075 1.00 87.38 111 PHE A C 1
ATOM 863 O O . PHE A 1 111 ? 7.513 -0.063 -18.934 1.00 87.38 111 PHE A O 1
ATOM 870 N N . ALA A 1 112 ? 9.183 -1.577 -18.885 1.00 88.44 112 ALA A N 1
ATOM 871 C CA . ALA A 1 112 ? 8.353 -2.670 -18.395 1.00 88.44 112 ALA A CA 1
ATOM 872 C C . ALA A 1 112 ? 7.902 -2.419 -16.951 1.00 88.44 112 ALA A C 1
ATOM 874 O O . ALA A 1 112 ? 6.706 -2.517 -16.687 1.00 88.44 112 ALA A O 1
ATOM 875 N N . HIS A 1 113 ? 8.818 -2.006 -16.066 1.00 88.31 113 HIS A N 1
ATOM 876 C CA . HIS A 1 113 ? 8.496 -1.585 -14.699 1.00 88.31 113 HIS A CA 1
ATOM 877 C C . HIS A 1 113 ? 7.419 -0.501 -14.689 1.00 88.31 113 HIS A C 1
ATOM 879 O O . HIS A 1 113 ? 6.339 -0.729 -14.156 1.00 88.31 113 HIS A O 1
ATOM 885 N N . TYR A 1 114 ? 7.636 0.614 -15.393 1.00 89.62 114 TYR A N 1
ATOM 886 C CA . TYR A 1 114 ? 6.668 1.713 -15.421 1.00 89.62 114 TYR A CA 1
ATOM 887 C C . TYR A 1 114 ? 5.303 1.303 -15.958 1.00 89.62 114 TYR A C 1
ATOM 889 O O . TYR A 1 114 ? 4.285 1.698 -15.401 1.00 89.62 114 TYR A O 1
ATOM 897 N N . THR A 1 115 ? 5.262 0.508 -17.025 1.00 90.38 115 THR A N 1
ATOM 898 C CA . THR A 1 115 ? 3.989 0.106 -17.632 1.00 90.38 115 THR A CA 1
ATOM 899 C C . THR A 1 115 ? 3.220 -0.838 -16.713 1.00 90.38 115 THR A C 1
ATOM 901 O O . THR A 1 115 ? 2.032 -0.633 -16.468 1.00 90.38 115 THR A O 1
ATOM 904 N N . VAL A 1 116 ? 3.887 -1.869 -16.190 1.00 90.69 116 VAL A N 1
ATOM 905 C CA . VAL A 1 116 ? 3.248 -2.895 -15.359 1.00 90.69 116 VAL A CA 1
ATOM 906 C C . VAL A 1 116 ? 2.834 -2.325 -14.007 1.00 90.69 116 VAL A C 1
ATOM 908 O O . VAL A 1 116 ? 1.690 -2.518 -13.598 1.00 90.69 116 VAL A O 1
ATOM 911 N N . GLU A 1 117 ? 3.722 -1.590 -13.339 1.00 91.69 117 GLU A N 1
ATOM 912 C CA . GLU A 1 117 ? 3.442 -0.965 -12.042 1.00 91.69 117 GLU A CA 1
ATOM 913 C C . GLU A 1 117 ? 2.321 0.068 -12.169 1.00 91.69 117 GLU A C 1
ATOM 915 O O . GLU A 1 117 ? 1.385 0.036 -11.377 1.00 91.69 117 GLU A O 1
ATOM 920 N N . PHE A 1 118 ? 2.314 0.897 -13.222 1.00 90.94 118 PHE A N 1
ATOM 921 C CA . PHE A 1 118 ? 1.229 1.854 -13.456 1.00 90.94 118 PHE A CA 1
ATOM 922 C C . PHE A 1 118 ? -0.130 1.168 -13.643 1.00 90.94 118 PHE A C 1
ATOM 924 O O . PHE A 1 118 ? -1.118 1.570 -13.024 1.00 90.94 118 PHE A O 1
ATOM 931 N N . ILE A 1 119 ? -0.194 0.119 -14.472 1.00 93.56 119 ILE A N 1
ATOM 932 C CA . ILE A 1 119 ? -1.437 -0.628 -14.706 1.00 93.56 119 ILE A CA 1
ATOM 933 C C . ILE A 1 119 ? -1.925 -1.269 -13.403 1.00 93.56 119 ILE A C 1
ATOM 935 O O . ILE A 1 119 ? -3.103 -1.145 -13.061 1.00 93.56 119 ILE A O 1
ATOM 939 N N . LEU A 1 120 ? -1.035 -1.926 -12.655 1.00 92.69 120 LEU A N 1
ATOM 940 C CA . LEU A 1 120 ? -1.391 -2.574 -11.394 1.00 92.69 120 LEU A CA 1
ATOM 941 C C . LEU A 1 120 ? -1.808 -1.560 -10.330 1.00 92.69 120 LEU A C 1
ATOM 943 O O . LEU A 1 120 ? -2.848 -1.750 -9.702 1.00 92.69 120 LEU A O 1
ATOM 947 N N . ALA A 1 121 ? -1.062 -0.470 -10.157 1.00 91.25 121 ALA A N 1
ATOM 948 C CA . ALA A 1 121 ? -1.395 0.603 -9.226 1.00 91.25 121 ALA A CA 1
ATOM 949 C C . ALA A 1 121 ? -2.773 1.204 -9.532 1.00 91.25 121 ALA A C 1
ATOM 951 O O . ALA A 1 121 ? -3.575 1.403 -8.619 1.00 91.25 121 ALA A O 1
ATOM 952 N N . TYR A 1 122 ? -3.093 1.425 -10.811 1.00 90.31 122 TYR A N 1
ATOM 953 C CA . TYR A 1 122 ? -4.403 1.933 -11.216 1.00 90.31 122 TYR A CA 1
ATOM 954 C C . TYR A 1 122 ? -5.531 0.939 -10.903 1.00 90.31 122 TYR A C 1
ATOM 956 O O . TYR A 1 122 ? -6.546 1.313 -10.310 1.00 90.31 122 TYR A O 1
ATOM 964 N N . ILE A 1 123 ? -5.340 -0.344 -11.231 1.00 91.44 123 ILE A N 1
ATOM 965 C CA . ILE A 1 123 ? -6.317 -1.405 -10.948 1.00 91.44 123 ILE A CA 1
ATOM 966 C C . ILE A 1 123 ? -6.550 -1.539 -9.439 1.00 91.44 123 ILE A C 1
ATOM 968 O O . ILE A 1 123 ? -7.696 -1.494 -8.986 1.00 91.44 123 ILE A O 1
ATOM 972 N N . PHE A 1 124 ? -5.487 -1.672 -8.644 1.00 91.06 124 PHE A N 1
ATOM 973 C CA . PHE A 1 124 ? -5.608 -1.814 -7.194 1.00 91.06 124 PHE A CA 1
ATOM 974 C C . PHE A 1 124 ? -6.165 -0.554 -6.533 1.00 91.06 124 PHE A C 1
ATOM 976 O O . PHE A 1 124 ? -6.988 -0.674 -5.625 1.00 91.06 124 PHE A O 1
ATOM 983 N N . GLY A 1 125 ? -5.809 0.636 -7.022 1.00 88.38 125 GLY A N 1
ATOM 984 C CA . GLY A 1 125 ? -6.398 1.900 -6.587 1.00 88.38 125 GLY A CA 1
ATOM 985 C C . GLY A 1 125 ? -7.919 1.922 -6.763 1.00 88.38 125 GLY A C 1
ATOM 986 O O . GLY A 1 125 ? -8.643 2.194 -5.803 1.00 88.38 125 GLY A O 1
ATOM 987 N N . ILE A 1 126 ? -8.421 1.545 -7.946 1.00 87.94 126 ILE A N 1
ATOM 988 C CA . ILE A 1 126 ? -9.867 1.454 -8.210 1.00 87.94 126 ILE A CA 1
ATOM 989 C C . ILE A 1 126 ? -10.525 0.399 -7.320 1.00 87.94 126 ILE A C 1
ATOM 991 O O . ILE A 1 126 ? -11.578 0.663 -6.740 1.00 87.94 126 ILE A O 1
ATOM 995 N N . ILE A 1 127 ? -9.923 -0.789 -7.190 1.00 88.31 127 ILE A N 1
ATOM 996 C CA . ILE A 1 127 ? -10.462 -1.876 -6.359 1.00 88.31 127 ILE A CA 1
ATOM 997 C C . ILE A 1 127 ? -10.610 -1.408 -4.915 1.00 88.31 127 ILE A C 1
ATOM 999 O O . ILE A 1 127 ? -11.670 -1.570 -4.305 1.00 88.31 127 ILE A O 1
ATOM 1003 N N . PHE A 1 128 ? -9.561 -0.799 -4.369 1.00 87.00 128 PHE A N 1
ATOM 1004 C CA . PHE A 1 128 ? -9.581 -0.288 -3.012 1.00 87.00 128 PHE A CA 1
ATOM 1005 C C . PHE A 1 128 ? -10.693 0.756 -2.909 1.00 87.00 128 PHE A C 1
ATOM 1007 O O . PHE A 1 128 ? -11.551 0.651 -2.025 1.00 87.00 128 PHE A O 1
ATOM 1014 N N . GLN A 1 129 ? -10.725 1.757 -3.796 1.00 85.81 129 GLN A N 1
ATOM 1015 C CA . GLN A 1 129 ? -11.711 2.846 -3.773 1.00 85.81 129 GLN A CA 1
ATOM 1016 C C . GLN A 1 129 ? -13.152 2.326 -3.856 1.00 85.81 129 GLN A C 1
ATOM 1018 O O . GLN A 1 129 ? -14.016 2.754 -3.087 1.00 85.81 129 GLN A O 1
ATOM 1023 N N . PHE A 1 130 ? -13.401 1.331 -4.706 1.00 86.06 130 PHE A N 1
ATOM 1024 C CA . PHE A 1 130 ? -14.684 0.645 -4.802 1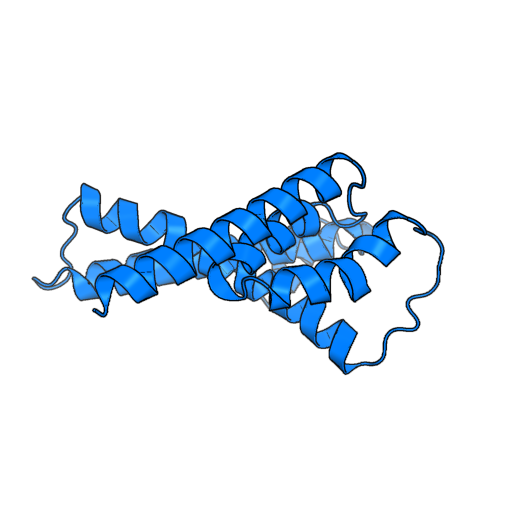.00 86.06 130 PHE A CA 1
ATOM 1025 C C . PHE A 1 130 ? -15.104 0.041 -3.459 1.00 86.06 130 PHE A C 1
ATOM 1027 O O . PHE A 1 130 ? -16.215 0.299 -2.992 1.00 86.06 130 PHE A O 1
ATOM 1034 N N . TYR A 1 131 ? -14.221 -0.706 -2.794 1.00 85.00 131 TYR A N 1
ATOM 1035 C CA . TYR A 1 131 ? -14.541 -1.327 -1.509 1.00 85.00 131 TYR A CA 1
ATOM 1036 C C . TYR A 1 131 ? -14.677 -0.326 -0.348 1.00 85.00 131 TYR A C 1
ATOM 1038 O O . TYR A 1 131 ? -15.274 -0.671 0.674 1.00 85.00 131 TYR A O 1
ATOM 1046 N N . ALA A 1 132 ? -14.168 0.902 -0.482 1.00 81.19 132 ALA A N 1
ATOM 1047 C CA . ALA A 1 132 ? -14.459 1.985 0.457 1.00 81.19 132 ALA A CA 1
ATOM 1048 C C . ALA A 1 132 ? -15.850 2.599 0.218 1.00 81.19 132 ALA A C 1
ATOM 1050 O O . ALA A 1 132 ? -16.593 2.825 1.171 1.00 81.19 132 ALA A O 1
ATOM 1051 N N . ILE A 1 133 ? -16.231 2.828 -1.045 1.00 82.00 133 ILE A N 1
ATOM 1052 C CA . ILE A 1 133 ? -17.490 3.500 -1.414 1.00 82.00 133 ILE A CA 1
ATOM 1053 C C . ILE A 1 133 ? -18.699 2.564 -1.311 1.00 82.00 133 ILE A C 1
ATOM 1055 O O . ILE A 1 133 ? -19.754 2.966 -0.820 1.00 82.00 133 ILE A O 1
ATOM 1059 N N . TYR A 1 134 ? -18.572 1.322 -1.779 1.00 81.12 134 TYR A N 1
ATOM 1060 C CA . TYR A 1 134 ? -19.662 0.345 -1.827 1.00 81.12 134 TYR A CA 1
ATOM 1061 C C . TYR A 1 134 ? -20.408 0.153 -0.489 1.00 81.12 134 TYR A C 1
ATOM 1063 O O . TYR A 1 134 ? -21.639 0.233 -0.491 1.00 81.12 134 TYR A O 1
ATOM 1071 N N . PRO A 1 135 ? -19.742 -0.028 0.674 1.00 74.81 135 PRO A N 1
ATOM 1072 C CA . PRO A 1 135 ? -20.451 -0.175 1.946 1.00 74.81 135 PRO A CA 1
ATOM 1073 C C . PRO A 1 135 ? -21.192 1.097 2.379 1.00 74.81 135 PRO A C 1
ATOM 1075 O O . PRO A 1 135 ? -22.158 0.993 3.130 1.00 74.81 135 PRO A O 1
ATOM 1078 N N . MET A 1 136 ? -20.768 2.273 1.903 1.00 72.25 136 MET A N 1
ATOM 1079 C CA . MET A 1 136 ? -21.372 3.566 2.242 1.00 72.25 136 MET A CA 1
ATOM 1080 C C . MET A 1 136 ? -22.585 3.916 1.371 1.00 72.25 136 MET A C 1
ATOM 1082 O O . MET A 1 136 ? -23.335 4.819 1.718 1.00 72.25 136 MET A O 1
ATOM 1086 N N . ASN A 1 137 ? -22.764 3.256 0.224 1.00 70.25 137 ASN A N 1
ATOM 1087 C CA . ASN A 1 137 ? -23.762 3.637 -0.778 1.00 70.25 137 ASN A CA 1
ATOM 1088 C C . ASN A 1 137 ? -24.368 2.401 -1.460 1.00 70.25 137 ASN A C 1
ATOM 1090 O O . ASN A 1 137 ? -24.358 2.278 -2.685 1.00 70.25 137 ASN A O 1
ATOM 1094 N N . LYS A 1 138 ? -24.909 1.475 -0.655 1.00 69.56 138 LYS A N 1
ATOM 1095 C CA . LYS A 1 138 ? -25.518 0.225 -1.150 1.00 69.56 138 LYS A CA 1
ATOM 1096 C C . LYS A 1 138 ? -26.631 0.466 -2.181 1.00 69.56 138 LYS A C 1
ATOM 1098 O O . LYS A 1 138 ? -26.820 -0.353 -3.073 1.00 69.56 138 LYS A O 1
ATOM 1103 N N . GLU A 1 139 ? -27.312 1.607 -2.100 1.00 68.00 139 GLU A N 1
ATOM 1104 C CA . GLU A 1 139 ? -28.412 2.001 -2.991 1.00 68.00 139 GLU A CA 1
ATOM 1105 C C . GLU A 1 139 ? -27.964 2.355 -4.419 1.00 68.00 139 GLU A C 1
ATOM 1107 O O . GLU A 1 139 ? -28.735 2.198 -5.360 1.00 68.00 139 GLU A O 1
ATOM 1112 N N . LYS A 1 140 ? -26.705 2.779 -4.622 1.00 69.19 140 LYS A N 1
ATOM 1113 C CA . LYS A 1 140 ? -26.179 3.106 -5.965 1.00 69.19 140 LYS A CA 1
ATOM 1114 C C . LYS A 1 140 ? -25.907 1.870 -6.830 1.00 69.19 140 LYS A C 1
ATOM 1116 O O . LYS A 1 140 ? -25.638 2.011 -8.026 1.00 69.19 140 LYS A O 1
ATOM 1121 N N . GLY A 1 141 ? -25.944 0.676 -6.234 1.00 77.50 141 GLY A N 1
ATOM 1122 C CA . GLY A 1 141 ? -25.580 -0.579 -6.882 1.00 77.50 141 GLY A CA 1
ATOM 1123 C C . GLY A 1 141 ? -24.094 -0.662 -7.263 1.00 77.50 141 GLY A C 1
ATOM 1124 O O . GLY A 1 141 ? -23.344 0.314 -7.217 1.00 77.50 141 GLY A O 1
ATOM 1125 N N . VAL A 1 142 ? -23.658 -1.854 -7.678 1.00 78.94 142 VAL A N 1
ATOM 1126 C CA . VAL A 1 142 ? -22.249 -2.140 -8.019 1.00 78.94 142 VAL A CA 1
ATOM 1127 C C . VAL A 1 142 ? -21.737 -1.215 -9.132 1.00 78.94 142 VAL A C 1
ATOM 1129 O O . VAL A 1 142 ? -20.653 -0.646 -9.019 1.00 78.94 142 VAL A O 1
ATOM 1132 N N . MET A 1 143 ? -22.544 -0.989 -10.173 1.00 74.94 143 MET A N 1
ATOM 1133 C CA . MET A 1 143 ? -22.163 -0.163 -11.326 1.00 74.94 143 MET A CA 1
ATOM 1134 C C . MET A 1 143 ? -21.980 1.322 -10.959 1.00 74.94 143 MET A C 1
ATOM 1136 O O . MET A 1 143 ? -21.074 1.985 -11.466 1.00 74.94 143 MET A O 1
ATOM 1140 N N . GLY A 1 144 ? -22.810 1.849 -10.050 1.00 78.56 144 GLY A N 1
ATOM 1141 C CA . GLY A 1 144 ? -22.696 3.224 -9.563 1.00 78.56 144 GLY A CA 1
ATOM 1142 C C . GLY A 1 144 ? -21.465 3.430 -8.680 1.00 78.56 144 GLY A C 1
ATOM 1143 O O . GLY A 1 144 ? -20.783 4.448 -8.802 1.00 78.56 144 GLY A O 1
ATOM 1144 N N . SER A 1 145 ? -21.136 2.445 -7.839 1.00 78.81 145 SER A N 1
ATOM 1145 C CA . SER A 1 145 ? -19.922 2.463 -7.016 1.00 78.81 145 SER A CA 1
ATOM 1146 C C . SER A 1 145 ? -18.643 2.346 -7.847 1.00 78.81 145 SER A C 1
ATOM 1148 O O . SER A 1 145 ? -17.677 3.036 -7.539 1.00 78.81 145 SER A O 1
ATOM 1150 N N . ILE A 1 146 ? -18.633 1.549 -8.924 1.00 80.00 146 ILE A N 1
ATOM 1151 C CA . ILE A 1 146 ? -17.487 1.471 -9.848 1.00 80.00 146 ILE A CA 1
ATOM 1152 C C . ILE A 1 146 ? -17.284 2.808 -10.566 1.00 80.00 146 ILE A C 1
ATOM 1154 O O . ILE A 1 146 ? -16.176 3.334 -10.560 1.00 80.00 146 ILE A O 1
ATOM 1158 N N . LYS A 1 147 ? -18.347 3.420 -11.113 1.00 80.44 147 LYS A N 1
ATOM 1159 C CA . LYS A 1 147 ? -18.241 4.758 -11.728 1.00 80.44 147 LYS A CA 1
ATOM 1160 C C . LYS A 1 147 ? -17.703 5.804 -10.755 1.00 80.44 147 LYS A C 1
ATOM 1162 O O . LYS A 1 147 ? -16.932 6.661 -11.161 1.00 80.44 147 LYS A O 1
ATOM 1167 N N . ALA A 1 148 ? -18.107 5.740 -9.488 1.00 79.06 148 ALA A N 1
ATOM 1168 C CA . ALA A 1 148 ? -17.614 6.650 -8.460 1.00 79.06 148 ALA A CA 1
ATOM 1169 C C . ALA A 1 148 ? -16.163 6.367 -8.037 1.00 79.06 148 ALA A C 1
ATOM 1171 O O . ALA A 1 148 ? -15.504 7.277 -7.556 1.00 79.06 148 ALA A O 1
ATOM 1172 N N . ALA A 1 149 ? -15.681 5.132 -8.191 1.00 78.75 149 ALA A N 1
ATOM 1173 C CA . ALA A 1 149 ? -14.300 4.755 -7.898 1.00 78.75 149 ALA A CA 1
ATOM 1174 C C . ALA A 1 149 ? -13.327 5.114 -9.032 1.00 78.75 149 ALA A C 1
ATOM 1176 O O . ALA A 1 149 ? -12.149 5.328 -8.773 1.00 78.75 149 ALA A O 1
ATOM 1177 N N . VAL A 1 150 ? -13.819 5.160 -10.274 1.00 79.00 150 VAL A N 1
ATOM 1178 C CA . VAL A 1 150 ? -13.040 5.541 -11.466 1.00 79.00 150 VAL A CA 1
ATOM 1179 C C . VAL A 1 150 ? -12.988 7.061 -11.665 1.00 79.00 150 VAL A C 1
ATOM 1181 O O . VAL A 1 150 ? -12.067 7.556 -12.312 1.00 79.00 150 VAL A O 1
ATOM 1184 N N . LYS A 1 151 ? -13.985 7.787 -11.148 1.00 67.06 151 LYS A N 1
ATOM 1185 C CA . LYS A 1 151 ? -14.094 9.248 -11.241 1.00 67.06 151 LYS A CA 1
ATOM 1186 C C . LYS A 1 151 ? -13.114 9.951 -10.308 1.00 67.06 151 LYS A C 1
ATOM 1188 O O . LYS A 1 151 ? -12.538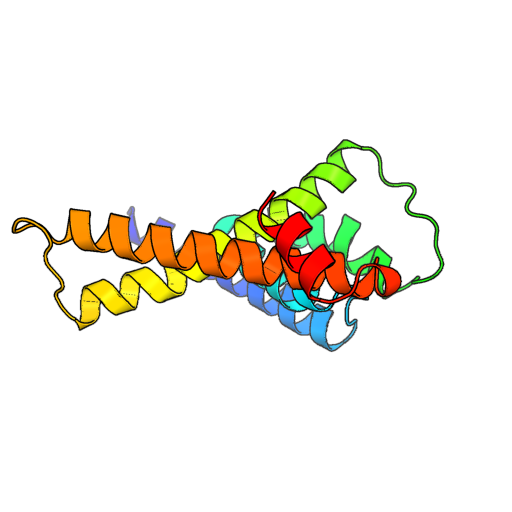 10.958 -10.771 1.00 67.06 151 LYS A O 1
#

Radius of gyration: 17.47 Å; chains: 1; bounding box: 55×31×46 Å

Sequence (151 aa):
MLALISWIALSIGLICSIIIIVDVIRHPQMMKVMNFVWPINGWFFGPIALWTYFKWGRLKSKDNEREDHRERPAKVFVSTSHCAGGCTFGDAVGVPIVALTGLTIAGSTLFAHYTVEFILAYIFGIIFQFYAIYPMNKEKGVMGSIKAAVK